Protein AF-A0A2P8ASK8-F1 (afdb_monomer)

Radius of gyration: 17.73 Å; Cα contacts (8 Å, |Δi|>4): 59; chains: 1; bounding box: 32×49×32 Å

Foldseek 3Di:
DDDCVVVCVVVVQWDDDVVVPPPDIDGDPVVVVVVVVVVVVVVVVLVVVVWDADDDDP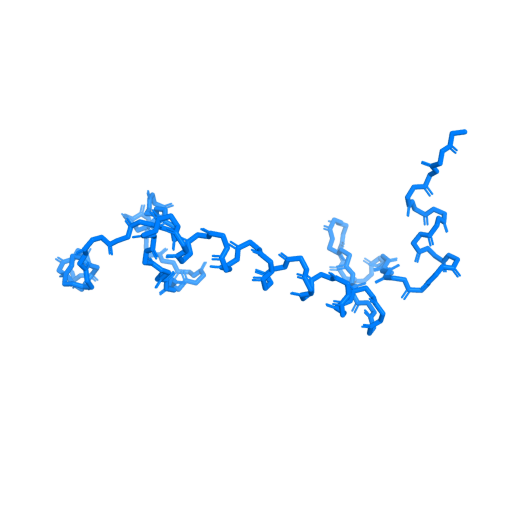DADPVPPPDDRTDDPDPVVVVVRRD

Structure (mmCIF, N/CA/C/O backbone):
data_AF-A0A2P8ASK8-F1
#
_entry.id   AF-A0A2P8ASK8-F1
#
loop_
_atom_site.group_PDB
_atom_site.id
_atom_site.type_symbol
_atom_site.label_atom_id
_atom_site.label_alt_id
_atom_site.label_comp_id
_atom_site.label_asym_id
_atom_site.label_entity_id
_atom_site.label_seq_id
_atom_site.pdbx_PDB_ins_code
_atom_site.Cartn_x
_atom_site.Cartn_y
_atom_site.Cartn_z
_atom_site.occupancy
_atom_site.B_iso_or_equiv
_atom_site.auth_seq_id
_atom_site.auth_comp_id
_atom_site.auth_asym_id
_atom_site.auth_atom_id
_atom_site.pdbx_PDB_model_num
ATOM 1 N N . MET A 1 1 ? 12.844 -20.606 -0.172 1.00 60.53 1 MET A N 1
ATOM 2 C CA . MET A 1 1 ? 12.597 -19.339 0.549 1.00 60.53 1 MET A CA 1
ATOM 3 C C . MET A 1 1 ? 11.886 -18.407 -0.416 1.00 60.53 1 MET A C 1
ATOM 5 O O . MET A 1 1 ? 12.365 -18.266 -1.534 1.00 60.53 1 MET A O 1
ATOM 9 N N . ILE A 1 2 ? 10.715 -17.886 -0.052 1.00 75.62 2 ILE A N 1
ATOM 10 C CA . ILE A 1 2 ? 9.911 -17.041 -0.946 1.00 75.62 2 ILE A CA 1
ATOM 11 C C . ILE A 1 2 ? 10.482 -15.623 -0.881 1.00 75.62 2 ILE A C 1
ATOM 13 O O . ILE A 1 2 ? 10.400 -14.969 0.154 1.00 75.62 2 ILE A O 1
ATOM 17 N N . ASP A 1 3 ? 11.114 -15.185 -1.968 1.00 84.50 3 ASP A N 1
ATOM 18 C CA . ASP A 1 3 ? 11.660 -13.836 -2.100 1.00 84.50 3 ASP A CA 1
ATOM 19 C C . ASP A 1 3 ? 10.580 -12.901 -2.661 1.00 84.50 3 ASP A C 1
ATOM 21 O O . ASP A 1 3 ? 10.115 -13.062 -3.792 1.00 84.50 3 ASP A O 1
ATOM 25 N N . HIS A 1 4 ? 10.183 -11.914 -1.860 1.00 80.94 4 HIS A N 1
ATOM 26 C CA . HIS A 1 4 ? 9.172 -10.922 -2.216 1.00 80.94 4 HIS A CA 1
ATOM 27 C C . HIS A 1 4 ? 9.613 -10.012 -3.369 1.00 80.94 4 HIS A C 1
ATOM 29 O O . HIS A 1 4 ? 8.757 -9.496 -4.079 1.00 80.94 4 HIS A O 1
ATOM 35 N N . ARG A 1 5 ? 10.922 -9.826 -3.600 1.00 77.06 5 ARG A N 1
ATOM 36 C CA . ARG A 1 5 ? 11.435 -9.045 -4.739 1.00 77.06 5 ARG A CA 1
ATOM 37 C C . ARG A 1 5 ? 11.215 -9.784 -6.047 1.00 77.06 5 ARG A C 1
ATOM 39 O O . ARG A 1 5 ? 10.857 -9.174 -7.049 1.00 77.06 5 ARG A O 1
ATOM 46 N N . ARG A 1 6 ? 11.429 -11.100 -6.025 1.00 79.25 6 ARG A N 1
ATOM 47 C CA . ARG A 1 6 ? 11.212 -11.962 -7.186 1.00 79.25 6 ARG A CA 1
ATOM 48 C C . ARG A 1 6 ? 9.719 -12.112 -7.466 1.00 79.25 6 ARG A C 1
ATOM 50 O O . ARG A 1 6 ? 9.288 -11.815 -8.569 1.00 79.25 6 ARG A O 1
ATOM 57 N N . LEU A 1 7 ? 8.927 -12.427 -6.441 1.00 82.06 7 LEU A N 1
ATOM 58 C CA . LEU A 1 7 ? 7.473 -12.537 -6.567 1.00 82.06 7 LEU A CA 1
ATOM 59 C C . LEU A 1 7 ? 6.816 -11.207 -6.974 1.00 82.06 7 LEU A C 1
ATOM 61 O O . LEU A 1 7 ? 5.905 -11.196 -7.791 1.00 82.06 7 LEU A O 1
ATOM 65 N N . GLY A 1 8 ? 7.291 -10.082 -6.435 1.00 80.81 8 GLY A N 1
ATOM 66 C CA . GLY A 1 8 ? 6.790 -8.752 -6.779 1.00 80.81 8 GLY A CA 1
ATOM 67 C C . GLY A 1 8 ? 7.051 -8.365 -8.232 1.00 80.81 8 GLY A C 1
ATOM 68 O O . GLY A 1 8 ? 6.230 -7.668 -8.822 1.00 80.81 8 GLY A O 1
ATOM 69 N N . ARG A 1 9 ? 8.151 -8.857 -8.817 1.00 80.25 9 ARG A N 1
ATOM 70 C CA . ARG A 1 9 ? 8.448 -8.706 -10.244 1.00 80.25 9 ARG A CA 1
ATOM 71 C C . ARG A 1 9 ? 7.615 -9.660 -11.098 1.00 80.25 9 ARG A C 1
ATOM 73 O O . ARG A 1 9 ? 7.065 -9.223 -12.099 1.00 80.25 9 ARG A O 1
ATOM 80 N N . ASP A 1 10 ? 7.502 -10.919 -10.684 1.00 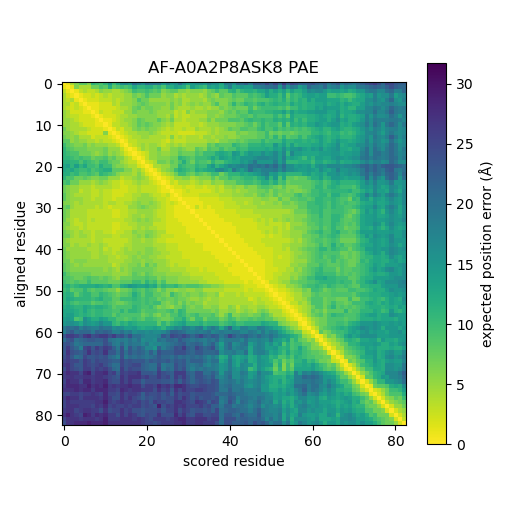83.06 10 ASP A N 1
ATOM 81 C CA . ASP A 1 10 ? 6.765 -11.956 -11.419 1.00 83.06 10 ASP A CA 1
ATOM 82 C C . ASP A 1 10 ? 5.249 -11.672 -11.463 1.00 83.06 10 ASP A C 1
ATOM 84 O O . ASP A 1 10 ? 4.586 -12.009 -12.439 1.00 83.06 10 ASP A O 1
ATOM 88 N N . LEU A 1 11 ? 4.702 -11.037 -10.420 1.00 83.94 11 LEU A N 1
ATOM 89 C CA . LEU A 1 11 ? 3.290 -10.645 -10.310 1.00 83.94 11 LEU A CA 1
ATOM 90 C C . LEU A 1 11 ? 3.033 -9.161 -10.628 1.00 83.94 11 LEU A C 1
ATOM 92 O O . LEU A 1 11 ? 1.932 -8.677 -10.375 1.00 83.94 11 LEU A O 1
ATOM 96 N N . GLU A 1 12 ? 4.039 -8.430 -11.121 1.00 84.31 12 GLU A N 1
ATOM 97 C CA . GLU A 1 12 ? 3.932 -7.006 -11.478 1.00 84.31 12 GLU A CA 1
ATOM 98 C C . GLU A 1 12 ? 3.292 -6.144 -10.368 1.00 84.31 12 GLU A C 1
ATOM 100 O O . GLU A 1 12 ? 2.424 -5.305 -10.607 1.00 84.31 12 GLU A O 1
ATOM 105 N N . LEU A 1 13 ? 3.705 -6.359 -9.115 1.00 84.62 13 LEU A N 1
ATOM 106 C CA . LEU A 1 13 ? 3.141 -5.666 -7.952 1.00 84.62 13 LEU A CA 1
ATOM 107 C C . LEU A 1 13 ? 3.845 -4.331 -7.689 1.00 84.62 13 LEU A C 1
ATOM 109 O O . LEU A 1 13 ? 3.202 -3.327 -7.378 1.00 84.62 13 LEU A O 1
ATOM 113 N N . PHE A 1 14 ? 5.170 -4.303 -7.817 1.00 83.94 14 PHE A N 1
ATOM 114 C CA . PHE A 1 14 ? 5.965 -3.097 -7.615 1.00 83.94 14 PHE A CA 1
ATOM 115 C C . PHE A 1 14 ? 7.233 -3.124 -8.465 1.00 83.94 14 PHE A C 1
ATOM 117 O O . PHE A 1 14 ? 7.809 -4.179 -8.729 1.00 83.94 14 PHE A O 1
ATOM 124 N N . VAL A 1 15 ? 7.693 -1.940 -8.856 1.00 83.25 15 VAL A N 1
ATOM 125 C CA . VAL A 1 15 ? 8.942 -1.739 -9.590 1.00 83.25 15 VAL A CA 1
ATOM 126 C C . VAL A 1 15 ? 9.826 -0.753 -8.838 1.00 83.25 15 VAL A C 1
ATOM 128 O O . VAL A 1 15 ? 9.360 0.238 -8.281 1.00 83.25 15 VAL A O 1
ATOM 131 N N . SER A 1 16 ? 11.122 -1.045 -8.791 1.00 78.94 16 SER A N 1
ATOM 132 C CA . SER A 1 16 ? 12.138 -0.120 -8.293 1.00 78.94 16 SER A CA 1
ATOM 133 C C . SER A 1 16 ? 12.898 0.450 -9.485 1.00 78.94 16 SER A C 1
ATOM 135 O O . SER A 1 16 ? 13.606 -0.304 -10.156 1.00 78.94 16 SER A O 1
ATOM 137 N N . ASP A 1 17 ? 12.759 1.748 -9.738 1.00 76.25 17 ASP A N 1
ATOM 138 C CA . ASP A 1 17 ? 13.509 2.448 -10.781 1.00 76.25 17 ASP A CA 1
ATOM 139 C C . ASP A 1 17 ? 14.637 3.291 -10.150 1.00 76.25 17 ASP A C 1
ATOM 141 O O . ASP A 1 17 ? 14.375 4.016 -9.185 1.00 76.25 17 ASP A O 1
ATOM 145 N N . PRO A 1 18 ? 15.887 3.224 -10.649 1.00 76.81 18 PRO A N 1
ATOM 146 C CA . PRO A 1 18 ? 16.991 4.043 -10.144 1.00 76.81 18 PRO A CA 1
ATOM 147 C C . PRO A 1 18 ? 16.730 5.557 -10.202 1.00 76.81 18 PRO A C 1
ATOM 149 O O . PRO A 1 18 ? 17.245 6.287 -9.357 1.00 76.81 18 PRO A O 1
ATOM 152 N N . LEU A 1 19 ? 15.928 6.031 -11.161 1.00 77.69 19 LEU A N 1
ATOM 153 C CA . LEU A 1 19 ? 15.563 7.442 -11.323 1.00 77.69 19 LEU A CA 1
ATOM 154 C C . LEU A 1 19 ? 14.566 7.914 -10.262 1.00 77.69 19 LEU A C 1
ATOM 156 O O . LEU A 1 19 ? 14.565 9.090 -9.909 1.00 77.69 19 LEU A O 1
ATOM 160 N N . ALA A 1 20 ? 13.738 7.010 -9.732 1.00 73.69 20 ALA A N 1
ATOM 161 C CA . ALA A 1 20 ? 12.789 7.327 -8.665 1.00 73.69 20 ALA A CA 1
ATOM 162 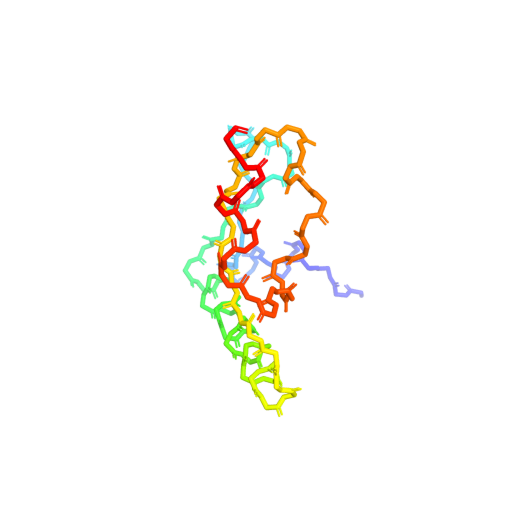C C . ALA A 1 20 ? 13.473 7.536 -7.301 1.00 73.69 20 ALA A C 1
ATOM 164 O O . ALA A 1 20 ? 12.860 8.065 -6.377 1.00 73.69 20 ALA A O 1
ATOM 165 N N . GLY A 1 21 ? 14.748 7.156 -7.179 1.00 71.69 21 GLY A N 1
ATOM 166 C CA . GLY A 1 21 ? 15.511 7.211 -5.939 1.00 71.69 21 GLY A CA 1
ATOM 167 C C . GLY A 1 21 ? 15.489 5.884 -5.179 1.00 71.69 21 GLY A C 1
ATOM 168 O O . GLY A 1 21 ? 14.504 5.144 -5.152 1.00 71.69 21 GLY A O 1
ATOM 169 N N . ALA A 1 22 ? 16.618 5.561 -4.547 1.00 70.94 22 ALA A N 1
ATOM 170 C CA . ALA A 1 22 ? 16.758 4.331 -3.780 1.00 70.94 22 ALA A CA 1
ATOM 171 C C . ALA A 1 22 ? 15.798 4.328 -2.576 1.00 70.94 22 ALA A C 1
ATOM 173 O O . ALA A 1 22 ? 15.828 5.234 -1.748 1.00 70.94 22 ALA A O 1
ATOM 174 N N . GLY A 1 23 ? 14.964 3.290 -2.471 1.00 76.50 23 GLY A N 1
ATOM 175 C CA . GLY A 1 23 ? 14.023 3.110 -1.358 1.00 76.50 23 GLY A CA 1
ATOM 176 C C . GLY A 1 23 ? 12.583 3.548 -1.637 1.00 76.50 23 GLY A C 1
ATOM 177 O O . GLY A 1 23 ? 11.735 3.370 -0.766 1.00 76.50 23 GLY A O 1
ATOM 178 N N . LEU A 1 24 ? 12.281 4.051 -2.839 1.00 79.56 24 LEU A N 1
ATOM 179 C CA . LEU A 1 24 ? 10.925 4.419 -3.253 1.00 79.56 24 LEU A CA 1
ATOM 180 C C . LEU A 1 24 ? 10.386 3.428 -4.300 1.00 79.56 24 LEU A C 1
ATOM 182 O O . LEU A 1 24 ? 10.546 3.649 -5.501 1.00 79.56 24 LEU A O 1
ATOM 186 N N . PRO A 1 25 ? 9.769 2.305 -3.877 1.00 82.56 25 PRO A N 1
ATOM 187 C CA . PRO A 1 25 ? 9.124 1.393 -4.810 1.00 82.56 25 PRO A CA 1
ATOM 188 C C . PRO A 1 25 ? 7.871 2.044 -5.402 1.00 82.56 25 PRO A C 1
ATOM 190 O O . PRO A 1 25 ? 7.009 2.552 -4.681 1.00 82.56 25 PRO A O 1
ATOM 193 N N . ILE A 1 26 ? 7.760 1.991 -6.725 1.00 84.56 26 ILE A N 1
ATOM 194 C CA . ILE A 1 26 ? 6.578 2.425 -7.462 1.00 84.56 26 ILE A CA 1
ATOM 195 C C . ILE A 1 26 ? 5.588 1.262 -7.474 1.00 84.56 26 ILE A C 1
ATOM 197 O O . ILE A 1 26 ? 5.919 0.151 -7.894 1.00 84.56 26 ILE A O 1
ATOM 201 N N . TRP A 1 27 ? 4.367 1.520 -7.013 1.00 86.06 27 TRP A N 1
ATOM 202 C CA . TRP A 1 27 ? 3.289 0.535 -7.003 1.00 86.06 27 TRP A CA 1
ATOM 203 C C . TRP A 1 27 ? 2.618 0.477 -8.373 1.00 86.06 27 TRP A C 1
ATOM 205 O O . TRP A 1 27 ? 2.124 1.486 -8.875 1.00 86.06 27 TRP A O 1
ATOM 215 N N . LEU A 1 28 ? 2.596 -0.714 -8.965 1.00 88.31 28 LEU A N 1
ATOM 216 C CA . LEU A 1 28 ? 1.877 -0.995 -10.207 1.00 88.31 28 LEU A CA 1
ATOM 217 C C . LEU A 1 28 ? 0.389 -1.255 -9.898 1.00 88.31 28 LEU A C 1
ATOM 219 O O . LEU A 1 28 ? 0.053 -1.494 -8.735 1.00 88.31 28 LEU A O 1
ATOM 223 N N . PRO A 1 29 ? -0.526 -1.236 -10.889 1.00 89.69 29 PRO A N 1
ATOM 224 C CA . PRO A 1 29 ? -1.968 -1.343 -10.638 1.00 89.69 29 PRO A CA 1
ATOM 225 C C . PRO A 1 29 ? -2.378 -2.548 -9.776 1.00 89.69 29 PRO A C 1
ATOM 227 O O . PRO A 1 29 ? -3.198 -2.402 -8.870 1.00 89.69 29 PRO A O 1
ATOM 230 N N . ALA A 1 30 ? -1.763 -3.716 -9.991 1.00 87.94 30 ALA A N 1
ATOM 231 C CA . ALA A 1 30 ? -2.032 -4.918 -9.201 1.00 87.94 30 ALA A CA 1
ATOM 232 C C . ALA A 1 30 ? -1.567 -4.777 -7.739 1.00 87.94 30 ALA A C 1
ATOM 234 O O . ALA A 1 30 ? -2.299 -5.122 -6.810 1.00 87.94 30 ALA A O 1
ATOM 235 N N . GLY A 1 31 ? -0.377 -4.212 -7.516 1.00 88.00 31 GLY A N 1
ATOM 236 C CA . GLY A 1 31 ? 0.130 -3.958 -6.167 1.00 88.00 31 GLY A CA 1
ATOM 237 C C . GLY A 1 31 ? -0.632 -2.852 -5.441 1.00 88.00 31 GLY A C 1
ATOM 238 O O . GLY A 1 31 ? -0.883 -2.970 -4.244 1.00 88.00 31 GLY A O 1
ATOM 239 N N . ALA A 1 32 ? -1.060 -1.813 -6.160 1.00 88.94 32 ALA A N 1
ATOM 240 C CA . ALA A 1 32 ? -1.903 -0.753 -5.623 1.00 88.94 32 ALA A CA 1
ATOM 241 C C . ALA A 1 32 ? -3.271 -1.295 -5.1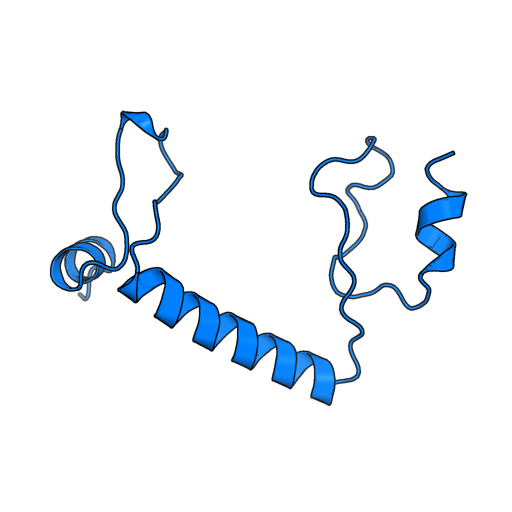77 1.00 88.94 32 ALA A C 1
ATOM 243 O O . ALA A 1 32 ? -3.722 -0.964 -4.082 1.00 88.94 32 ALA A O 1
ATOM 244 N N . ALA A 1 33 ? -3.893 -2.179 -5.964 1.00 90.38 33 ALA A N 1
ATOM 245 C CA . ALA A 1 33 ? -5.146 -2.836 -5.591 1.00 90.38 33 ALA A CA 1
ATOM 246 C C . ALA A 1 33 ? -4.986 -3.722 -4.343 1.00 90.38 33 ALA A C 1
ATOM 248 O O . ALA A 1 33 ? -5.797 -3.645 -3.420 1.00 90.38 33 ALA A O 1
ATOM 249 N N . ALA A 1 34 ? -3.912 -4.516 -4.273 1.00 89.56 34 ALA A N 1
ATOM 250 C CA . ALA A 1 34 ? -3.617 -5.338 -3.099 1.00 89.56 34 ALA A CA 1
ATOM 251 C C . ALA A 1 34 ? -3.400 -4.480 -1.842 1.00 89.56 34 ALA A C 1
ATOM 253 O O . ALA A 1 34 ? -3.945 -4.774 -0.778 1.00 89.56 34 ALA A O 1
ATOM 254 N N . ARG A 1 35 ? -2.647 -3.383 -1.971 1.00 89.56 35 ARG A N 1
ATOM 255 C CA . ARG A 1 35 ? -2.434 -2.423 -0.887 1.00 89.56 35 ARG A CA 1
ATOM 256 C C . ARG A 1 35 ? -3.746 -1.780 -0.435 1.00 89.56 35 ARG A C 1
ATOM 258 O O . ARG A 1 35 ? -3.991 -1.712 0.765 1.00 89.56 35 ARG A O 1
ATOM 265 N N . HIS A 1 36 ? -4.591 -1.356 -1.372 1.00 91.88 36 HIS A N 1
ATOM 266 C CA . HIS A 1 36 ? -5.891 -0.758 -1.075 1.00 91.88 36 HIS A CA 1
ATOM 267 C C . HIS A 1 36 ? -6.785 -1.704 -0.267 1.00 91.88 36 HIS A C 1
ATOM 269 O O . HIS A 1 36 ? -7.340 -1.297 0.748 1.00 91.88 36 HIS A O 1
ATOM 275 N N . ALA A 1 37 ? -6.854 -2.982 -0.651 1.00 93.12 37 ALA A N 1
ATOM 276 C CA . ALA A 1 37 ? -7.632 -3.982 0.080 1.00 93.12 37 ALA A CA 1
ATOM 277 C C . ALA A 1 37 ? -7.163 -4.140 1.540 1.00 93.12 37 ALA A C 1
ATOM 279 O O . ALA A 1 37 ? -7.978 -4.275 2.454 1.00 93.12 37 ALA A O 1
ATOM 280 N N . VAL A 1 38 ? -5.847 -4.091 1.779 1.00 92.81 38 VAL A N 1
ATOM 281 C CA . VAL A 1 38 ? -5.284 -4.138 3.138 1.00 92.81 38 VAL A CA 1
ATOM 282 C C . VAL A 1 38 ? -5.601 -2.857 3.914 1.00 92.81 38 VAL A C 1
ATOM 284 O O . VAL A 1 38 ? -5.990 -2.934 5.078 1.00 92.81 38 VAL A O 1
ATOM 287 N N . GLU A 1 39 ? -5.470 -1.685 3.290 1.00 91.75 39 GLU A N 1
ATOM 288 C CA . GLU A 1 39 ? -5.807 -0.404 3.921 1.00 91.75 39 GLU A CA 1
ATOM 289 C C . GLU A 1 39 ? -7.293 -0.331 4.308 1.00 91.75 39 GLU A C 1
ATOM 291 O O . GLU A 1 39 ? -7.615 0.100 5.415 1.00 91.75 39 GLU A O 1
ATOM 296 N N . GLU A 1 40 ? -8.202 -0.792 3.445 1.00 92.25 40 GLU A N 1
ATOM 297 C CA . GLU 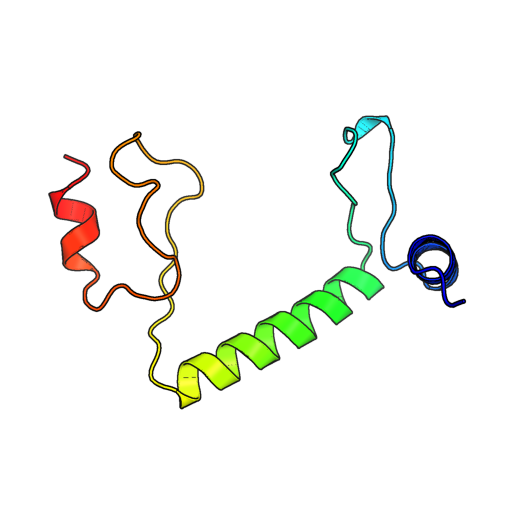A 1 40 ? -9.637 -0.874 3.745 1.00 92.25 40 GLU A CA 1
ATOM 298 C C . GLU A 1 40 ? -9.933 -1.819 4.909 1.00 92.25 40 GLU A C 1
ATOM 300 O O . GLU A 1 40 ? -10.712 -1.475 5.801 1.00 92.25 40 GLU A O 1
ATOM 305 N N . TYR A 1 41 ? -9.286 -2.986 4.936 1.00 92.56 41 TYR A N 1
ATOM 306 C CA . TYR A 1 41 ? -9.439 -3.939 6.030 1.00 92.56 41 TYR A CA 1
ATOM 307 C C . TYR A 1 41 ? -9.031 -3.330 7.377 1.00 92.56 41 TYR A C 1
ATOM 309 O O . TYR A 1 41 ? -9.769 -3.438 8.358 1.00 92.56 41 TYR A O 1
ATOM 317 N N . VAL A 1 42 ? -7.883 -2.650 7.423 1.00 89.12 42 VAL A N 1
ATOM 318 C CA . VAL A 1 42 ? -7.382 -2.005 8.644 1.00 89.12 42 VAL A CA 1
ATOM 319 C C . VAL A 1 42 ? -8.312 -0.873 9.090 1.00 89.12 42 VAL A C 1
ATOM 321 O O . VAL A 1 42 ? -8.723 -0.861 10.250 1.00 89.12 42 VAL A O 1
ATOM 324 N N . ARG A 1 43 ? -8.762 -0.016 8.163 1.00 86.44 43 ARG A N 1
ATOM 325 C CA . ARG A 1 43 ? -9.730 1.057 8.459 1.00 86.44 43 ARG A CA 1
ATOM 326 C C . ARG A 1 43 ? -11.031 0.523 9.051 1.00 86.44 43 ARG A C 1
ATOM 328 O O . ARG A 1 43 ? -11.594 1.114 9.970 1.00 86.44 43 ARG A O 1
ATOM 335 N N . GLU A 1 44 ? -11.531 -0.593 8.529 1.00 89.88 44 GLU A N 1
ATOM 336 C CA . GLU A 1 44 ? -12.753 -1.218 9.033 1.00 89.88 44 GLU A CA 1
ATOM 337 C C . GLU A 1 44 ? -12.558 -1.799 10.442 1.00 89.88 44 GLU A C 1
ATOM 339 O O . GLU A 1 44 ? -13.440 -1.657 11.294 1.00 89.88 44 GLU A O 1
ATOM 344 N N . LEU A 1 45 ? -11.398 -2.402 10.726 1.00 89.19 45 LEU A N 1
ATOM 345 C CA . LEU A 1 45 ? -11.047 -2.853 12.075 1.00 89.19 45 LEU A CA 1
ATOM 346 C C . LEU A 1 45 ? -10.952 -1.685 13.062 1.00 89.19 45 LEU A C 1
ATOM 348 O O . LEU A 1 45 ? -11.523 -1.749 14.150 1.00 89.19 45 LEU A O 1
ATOM 352 N N . GLU A 1 46 ? -10.277 -0.607 12.678 1.00 86.88 46 GLU A N 1
ATOM 353 C CA . GLU A 1 46 ? -10.112 0.595 13.497 1.00 86.88 46 GLU A CA 1
ATOM 354 C C . GLU A 1 46 ? -11.461 1.260 13.785 1.00 86.88 46 GLU A C 1
ATOM 356 O O . GLU A 1 46 ? -11.752 1.612 14.932 1.00 86.88 46 GLU A O 1
ATOM 361 N N . ARG A 1 47 ? -12.343 1.332 12.781 1.00 84.44 47 ARG A N 1
ATOM 362 C CA . ARG A 1 47 ? -13.718 1.819 12.940 1.00 84.44 47 ARG A CA 1
ATOM 363 C C . ARG A 1 47 ? -14.509 0.977 13.942 1.00 84.44 47 ARG A C 1
ATOM 365 O O . ARG A 1 47 ? -15.210 1.538 14.783 1.00 84.44 47 ARG A O 1
ATOM 372 N N . ARG A 1 48 ? -14.399 -0.355 13.879 1.00 87.38 48 ARG A N 1
ATOM 373 C CA . ARG A 1 48 ? -15.052 -1.271 14.838 1.00 87.38 48 ARG A CA 1
ATOM 374 C C . ARG A 1 48 ? -14.490 -1.134 16.249 1.00 87.38 48 ARG A C 1
ATOM 376 O O . ARG A 1 48 ? -15.240 -1.261 17.209 1.00 87.38 48 ARG A O 1
ATOM 383 N N . ALA A 1 49 ? -13.199 -0.845 16.369 1.00 87.31 49 ALA A N 1
ATOM 384 C CA . ALA A 1 49 ? -12.538 -0.585 17.642 1.00 87.31 49 ALA A CA 1
ATOM 385 C C . ALA A 1 49 ? -12.789 0.840 18.187 1.00 87.31 49 ALA A C 1
ATOM 387 O O . ALA A 1 49 ? -12.312 1.172 19.269 1.00 87.31 49 ALA A O 1
ATOM 388 N N . GLY A 1 50 ? -13.555 1.679 17.476 1.00 85.00 50 GLY A N 1
ATOM 389 C CA . GLY A 1 50 ? -13.936 3.023 17.922 1.00 85.00 50 GLY A CA 1
ATOM 390 C C . GLY A 1 50 ? -12.890 4.109 17.654 1.00 85.00 50 GLY A C 1
ATOM 391 O O . GLY A 1 50 ? -13.008 5.215 18.187 1.00 85.00 50 GLY A O 1
ATOM 392 N N . TYR A 1 51 ? -11.881 3.832 16.825 1.00 80.00 51 TYR A N 1
ATOM 393 C CA . TYR A 1 51 ? -10.901 4.833 16.411 1.00 80.00 51 TYR A CA 1
ATOM 394 C C . TYR A 1 51 ? -11.520 5.819 15.419 1.00 80.00 51 TYR A C 1
ATOM 396 O O . TYR A 1 51 ? -12.331 5.473 14.558 1.00 80.00 51 TYR A O 1
ATOM 404 N N . ARG A 1 52 ? -11.110 7.085 15.533 1.00 79.25 52 ARG A N 1
ATOM 405 C CA . ARG A 1 52 ? -11.505 8.152 14.614 1.00 79.25 52 ARG A CA 1
ATOM 406 C C . ARG A 1 52 ? -10.321 8.518 13.740 1.00 79.25 52 ARG A C 1
ATOM 408 O O . ARG A 1 52 ? -9.390 9.173 14.202 1.00 79.25 52 ARG A O 1
ATOM 415 N N . HIS A 1 53 ? -10.399 8.134 12.473 1.00 76.44 53 HIS A N 1
ATOM 416 C CA . HIS A 1 53 ? -9.415 8.540 11.483 1.00 76.44 53 HIS A CA 1
ATOM 417 C C . HIS A 1 53 ? -9.386 10.053 11.317 1.00 76.44 53 HIS A C 1
ATOM 419 O O . HIS A 1 53 ? -10.416 10.686 11.072 1.00 76.44 53 HIS A O 1
ATOM 425 N N . VAL A 1 54 ? -8.188 10.616 11.430 1.00 78.25 54 VAL A N 1
ATOM 426 C CA . VAL A 1 54 ? -7.908 12.010 11.111 1.00 78.25 54 VAL A CA 1
ATOM 427 C C . VAL A 1 54 ? -6.783 12.074 10.092 1.00 78.25 54 VAL A C 1
ATOM 429 O O . VAL A 1 54 ? -5.881 11.244 10.087 1.00 78.25 54 VAL A O 1
ATOM 432 N N . TYR A 1 55 ? -6.845 13.066 9.212 1.00 73.25 55 TYR A N 1
ATOM 433 C CA . TYR A 1 55 ? -5.807 13.303 8.219 1.00 73.25 55 TYR A CA 1
ATOM 434 C C . TYR A 1 55 ? -5.002 14.521 8.655 1.00 73.25 55 TYR A C 1
ATOM 436 O O . TYR A 1 55 ? -5.534 15.632 8.709 1.00 73.25 55 TYR A O 1
ATOM 444 N N . SER A 1 56 ? -3.736 14.307 9.005 1.00 69.62 56 SER A N 1
ATOM 445 C CA . SER A 1 56 ? -2.775 15.387 9.207 1.00 69.62 56 SER A CA 1
ATOM 446 C C . SER A 1 56 ? -2.072 15.712 7.885 1.00 69.62 56 SER A C 1
ATOM 448 O O . SER A 1 56 ? -1.883 1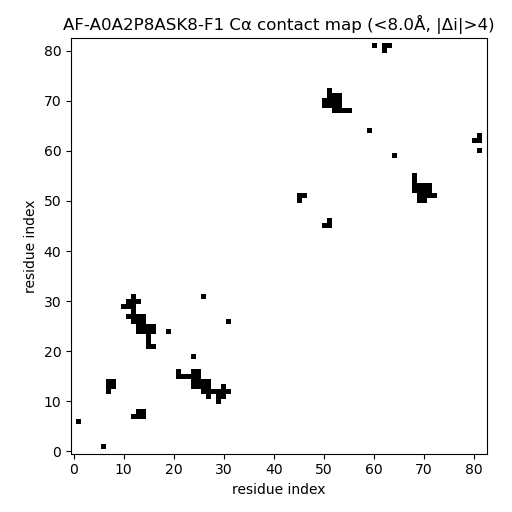4.824 7.047 1.00 69.62 56 SER A O 1
ATOM 450 N N . PRO A 1 57 ? -1.697 16.981 7.658 1.00 74.50 57 PRO A N 1
ATOM 451 C CA . PRO A 1 57 ? -0.904 17.338 6.493 1.00 74.50 57 PRO A CA 1
ATOM 452 C C . PRO A 1 57 ? 0.458 16.620 6.539 1.00 74.50 57 PRO A C 1
ATOM 454 O O . PRO A 1 57 ? 1.047 16.503 7.616 1.00 74.50 57 PRO A O 1
ATOM 457 N N . PRO A 1 58 ? 0.994 16.167 5.389 1.00 67.50 58 PRO A N 1
ATOM 458 C CA . PRO A 1 58 ? 2.275 15.456 5.331 1.00 67.50 58 PRO A CA 1
ATOM 459 C C . PRO A 1 58 ? 3.475 16.348 5.684 1.00 67.50 58 PRO A C 1
ATOM 461 O O . PRO A 1 58 ? 4.558 15.841 5.959 1.00 67.50 58 PRO A O 1
ATOM 464 N N . LEU A 1 59 ? 3.286 17.670 5.684 1.00 68.81 59 LEU A N 1
ATOM 465 C CA . LEU A 1 59 ? 4.270 18.662 6.096 1.00 68.81 59 LEU A CA 1
ATOM 466 C C . LEU A 1 59 ? 3.648 19.532 7.191 1.00 68.81 59 LEU A C 1
ATOM 468 O O . LEU A 1 59 ? 2.576 20.106 7.003 1.00 68.81 59 LEU A O 1
ATOM 472 N N . GLY A 1 60 ? 4.326 19.625 8.330 1.00 64.25 60 GLY A N 1
ATOM 473 C CA . GLY A 1 60 ? 3.953 20.481 9.452 1.00 64.25 60 GLY A CA 1
ATOM 474 C C . GLY A 1 60 ? 5.186 21.179 10.017 1.00 64.25 60 GLY A C 1
ATOM 475 O O . GLY A 1 60 ? 6.310 20.706 9.852 1.00 64.25 60 GLY A O 1
ATOM 476 N N . ASN A 1 61 ? 4.983 22.310 10.690 1.00 58.34 61 ASN A N 1
ATOM 477 C CA . ASN A 1 61 ? 6.014 22.916 11.529 1.00 58.34 61 ASN A CA 1
ATOM 478 C C . ASN A 1 61 ? 6.445 21.920 12.626 1.00 58.34 61 ASN A C 1
ATOM 480 O O . ASN A 1 61 ? 5.679 21.039 13.016 1.00 58.34 61 ASN A O 1
ATOM 484 N N . GLY A 1 62 ? 7.682 22.038 13.123 1.00 58.25 62 GLY A N 1
ATOM 485 C CA . GLY A 1 62 ? 8.301 21.047 14.022 1.00 58.25 62 GLY A CA 1
ATOM 486 C C . GLY A 1 62 ? 7.537 20.737 15.322 1.00 58.25 62 GLY A C 1
ATOM 487 O O . GLY A 1 62 ? 7.889 19.790 16.015 1.00 58.25 62 GLY A O 1
ATOM 488 N N . SER A 1 63 ? 6.483 21.491 15.646 1.00 54.84 63 SER A N 1
ATOM 489 C CA . SER A 1 63 ? 5.578 21.244 16.772 1.00 54.84 63 SER A CA 1
ATOM 490 C C . SER A 1 63 ? 4.453 20.234 16.484 1.00 54.84 63 SER A C 1
ATOM 492 O O . SER A 1 63 ? 3.837 19.756 17.436 1.00 54.84 63 SER A O 1
ATOM 494 N N . CYS A 1 64 ? 4.176 19.894 15.217 1.00 50.72 64 CYS A N 1
ATOM 495 C CA . CYS A 1 64 ? 3.061 19.022 14.809 1.00 50.72 64 CYS A CA 1
ATOM 496 C C . CYS A 1 64 ? 3.467 17.602 14.369 1.00 50.72 64 CYS A C 1
ATOM 498 O O . CYS A 1 64 ? 2.595 16.772 14.119 1.00 50.72 64 CYS A O 1
ATOM 500 N N . SER A 1 65 ? 4.764 17.287 14.302 1.00 52.62 65 SER A N 1
ATOM 501 C CA . SER A 1 65 ? 5.269 15.967 13.876 1.00 52.62 65 SER A CA 1
ATOM 502 C C . SER A 1 65 ? 5.000 14.834 14.876 1.00 52.62 65 SER A C 1
ATOM 504 O O . SER A 1 65 ? 5.154 13.664 14.538 1.00 52.62 65 SER A O 1
ATOM 506 N N . SER A 1 66 ? 4.598 15.167 16.103 1.00 53.09 66 SER A N 1
ATOM 507 C CA . SER A 1 66 ? 4.363 14.217 17.194 1.00 53.09 66 SER A CA 1
ATOM 508 C C . SER A 1 66 ? 2.918 13.719 17.297 1.00 53.09 66 SER A C 1
ATOM 510 O O . SER A 1 66 ? 2.625 12.911 18.179 1.00 53.09 66 SER A O 1
ATOM 512 N N . PHE A 1 67 ? 2.004 14.171 16.430 1.00 48.38 67 PHE A N 1
ATOM 513 C CA . PHE A 1 67 ? 0.609 13.735 16.494 1.00 48.38 67 PHE A CA 1
ATOM 514 C C . PHE A 1 67 ? 0.388 12.403 15.760 1.00 48.38 67 PHE A C 1
ATOM 516 O O . PHE A 1 67 ? 0.604 12.331 14.548 1.00 48.38 67 PHE A O 1
ATOM 523 N N . PRO A 1 68 ? -0.090 11.349 16.450 1.00 52.25 68 PRO A N 1
ATOM 524 C CA . PRO A 1 68 ? -0.477 10.111 15.791 1.00 52.25 68 PRO A CA 1
ATOM 525 C C . PRO A 1 68 ? -1.694 10.345 14.884 1.00 52.25 68 PRO A C 1
ATOM 527 O O . PRO A 1 68 ? -2.728 10.859 15.314 1.00 52.25 68 PRO A O 1
ATOM 530 N N . VAL A 1 69 ? -1.570 9.908 13.629 1.00 54.03 69 VAL A N 1
ATOM 531 C CA . VAL A 1 69 ? -2.601 9.964 12.571 1.00 54.03 69 VAL A CA 1
ATOM 532 C C . VAL A 1 69 ? -3.924 9.276 12.945 1.00 54.03 69 VAL A C 1
ATOM 534 O O . VAL A 1 69 ? -4.955 9.511 12.323 1.00 54.03 69 VAL A O 1
ATOM 537 N N . THR A 1 70 ? -3.925 8.439 13.981 1.00 51.59 70 THR A N 1
ATOM 538 C CA . THR A 1 70 ? -5.057 7.583 14.360 1.00 51.59 70 THR A CA 1
ATOM 539 C C . THR A 1 70 ? -5.720 7.941 15.687 1.00 51.59 70 THR A C 1
ATOM 541 O O . THR A 1 70 ? -6.686 7.287 16.073 1.00 51.59 70 THR A O 1
ATOM 544 N N . SER A 1 71 ? -5.293 9.001 16.380 1.00 49.00 71 SER A N 1
ATOM 545 C CA . SER A 1 71 ? -5.972 9.416 17.613 1.00 49.00 71 SER A CA 1
ATOM 546 C C . SER A 1 71 ? -5.977 10.930 17.807 1.00 49.00 71 SER A C 1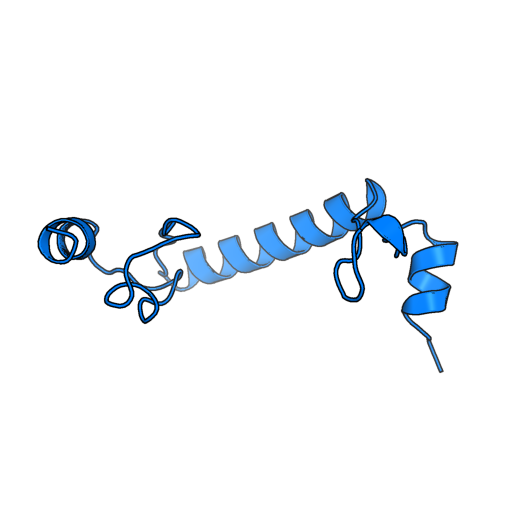
ATOM 548 O O . SER A 1 71 ? -5.189 11.484 18.572 1.00 49.00 71 SER A O 1
ATOM 550 N N . ALA A 1 72 ? -6.929 11.608 17.168 1.00 47.62 72 ALA A N 1
ATOM 551 C CA . ALA A 1 72 ? -7.373 12.912 17.643 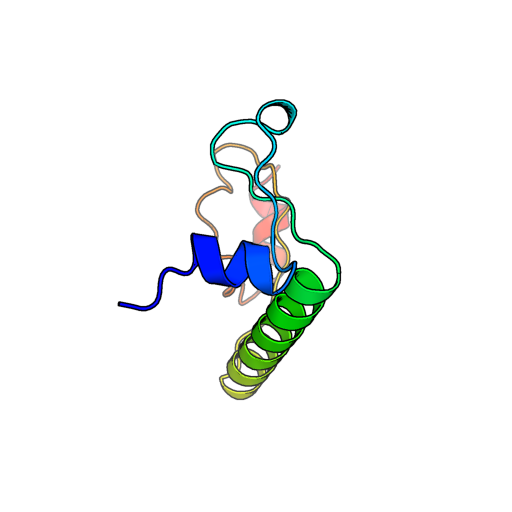1.00 47.62 72 ALA A CA 1
ATOM 552 C C . ALA A 1 72 ? -8.826 12.803 18.109 1.00 47.62 72 ALA A C 1
ATOM 554 O O . ALA A 1 72 ? -9.771 12.812 17.322 1.00 47.62 72 ALA A O 1
ATOM 555 N N . THR A 1 73 ? -9.011 12.749 19.425 1.00 44.09 73 THR A N 1
ATOM 556 C CA . THR A 1 73 ? -10.322 12.808 20.088 1.00 44.09 73 THR A CA 1
ATOM 557 C C . THR A 1 73 ? -11.025 14.163 19.868 1.00 44.09 73 THR A C 1
ATOM 559 O O . THR A 1 73 ? -12.174 14.339 20.265 1.00 44.09 73 THR A O 1
ATOM 562 N N . SER A 1 74 ? -10.380 15.139 19.210 1.00 42.84 74 SER A N 1
ATOM 563 C CA . SER A 1 74 ? -11.016 16.393 18.797 1.00 42.84 74 SER A CA 1
ATOM 564 C C . SER A 1 74 ? -10.297 17.087 17.625 1.00 42.84 74 SER A C 1
ATOM 566 O O . SER A 1 74 ? -9.088 17.308 17.713 1.00 42.84 74 SER A O 1
ATOM 568 N N . PRO A 1 75 ? -11.020 17.521 16.568 1.00 46.56 75 PRO A N 1
ATOM 569 C CA . PRO A 1 75 ? -10.458 18.322 15.469 1.00 46.56 75 PRO A CA 1
ATOM 570 C C . PRO A 1 75 ? -9.995 19.724 15.917 1.00 46.56 75 PRO A C 1
ATOM 572 O O . PRO A 1 75 ? -9.197 20.369 15.244 1.00 46.56 75 PRO A O 1
ATOM 575 N N . THR A 1 76 ? -10.451 20.188 17.083 1.00 46.56 76 THR A N 1
ATOM 576 C CA . THR A 1 76 ? -10.202 21.537 17.616 1.00 46.56 76 THR A CA 1
ATOM 577 C C . THR A 1 76 ? -8.794 21.732 18.198 1.00 46.56 76 THR A C 1
ATOM 579 O O . THR A 1 76 ? -8.365 22.868 18.393 1.00 46.56 76 THR A O 1
ATOM 582 N N . THR A 1 77 ? -8.059 20.654 18.494 1.00 49.19 77 THR A N 1
ATOM 583 C CA . THR A 1 77 ? -6.721 20.752 19.111 1.00 49.19 77 THR A CA 1
ATOM 584 C C . THR A 1 77 ? -5.630 21.079 18.085 1.00 49.19 77 THR A C 1
ATOM 586 O O . THR A 1 77 ? -4.636 21.708 18.440 1.00 49.19 77 THR A O 1
ATOM 589 N N . CYS A 1 78 ? -5.830 20.714 16.814 1.00 47.38 78 CYS A N 1
ATOM 590 C CA . CYS A 1 78 ? -4.856 20.948 15.745 1.00 47.38 78 CYS A CA 1
ATOM 591 C C . CYS A 1 78 ? -4.772 22.439 15.360 1.00 47.38 78 CYS A C 1
ATOM 593 O O . CYS A 1 78 ? -3.684 23.005 15.305 1.00 47.38 78 CYS A O 1
ATOM 595 N N . SER A 1 79 ? -5.912 23.129 15.206 1.00 48.44 79 SER A N 1
ATOM 596 C CA . SER A 1 79 ? -5.919 24.545 14.795 1.00 48.44 79 SER A CA 1
ATOM 597 C C . SER A 1 79 ? -5.379 25.511 15.854 1.00 48.44 79 SER A C 1
ATOM 599 O O . SER A 1 79 ? -4.850 26.559 15.503 1.00 48.44 79 SER A O 1
ATOM 601 N N . ARG A 1 80 ? -5.464 25.171 17.149 1.00 49.88 80 ARG A N 1
ATOM 602 C CA . ARG A 1 80 ? -4.988 26.044 18.241 1.00 49.88 80 ARG A CA 1
ATOM 603 C C . ARG A 1 80 ? -3.476 26.011 18.468 1.00 49.88 80 ARG A C 1
ATOM 605 O O . ARG A 1 80 ? -2.982 26.836 19.225 1.00 49.88 80 ARG A O 1
ATOM 612 N N . ARG A 1 81 ? -2.754 25.049 17.883 1.00 47.41 81 ARG A N 1
ATOM 613 C CA . ARG A 1 81 ? -1.314 24.835 18.138 1.00 47.41 81 ARG A CA 1
ATOM 614 C C . ARG A 1 81 ? -0.423 25.141 16.925 1.00 47.41 81 ARG A C 1
ATOM 616 O O . ARG A 1 81 ? 0.796 25.129 17.056 1.00 47.41 81 ARG A O 1
ATOM 623 N N . CYS A 1 82 ? -1.029 25.424 15.770 1.00 47.00 82 CYS A N 1
ATOM 624 C CA . CYS A 1 82 ? -0.342 25.806 14.531 1.00 47.00 82 CYS A CA 1
ATOM 625 C C . CYS A 1 82 ? -0.346 27.321 14.253 1.00 47.00 82 CYS A C 1
ATOM 627 O O . CYS A 1 82 ? 0.121 27.717 13.187 1.00 47.00 82 CYS A O 1
ATOM 629 N N . GLY A 1 83 ? -0.895 28.134 15.164 1.00 40.72 83 GLY A N 1
ATOM 630 C CA . GLY A 1 83 ? -0.841 29.600 15.116 1.00 40.72 83 GLY A CA 1
ATOM 631 C C . G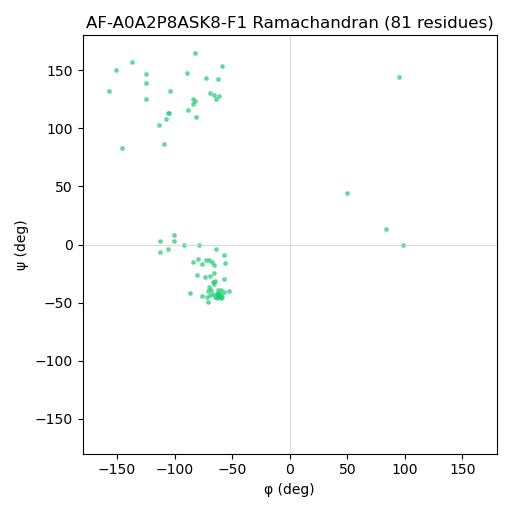LY A 1 83 ? 0.369 30.156 15.847 1.00 40.72 83 GLY A C 1
ATOM 632 O O . GLY A 1 83 ? 0.758 29.537 16.863 1.00 40.72 83 GLY A O 1
#

Solvent-accessible surface area (backbone atoms only — not comparable to full-atom values): 5268 Å² total; per-residue (Å²): 133,91,51,66,71,58,50,26,54,77,63,50,22,45,48,80,46,82,88,69,36,92,91,47,69,44,67,30,75,60,29,44,51,56,50,48,55,52,53,51,51,47,54,53,51,38,49,75,73,68,46,48,84,50,87,73,71,96,71,68,62,90,86,56,77,81,65,62,58,58,66,56,99,49,82,72,63,62,69,73,70,77,111

Nearest PDB structures (foldseek):
  1nyr-assembly1_A  TM=9.456E-01  e=1.467E-03  Staphylococcus aureus
  7l3o-assembly1_D  TM=9.451E-01  e=1.040E-01  Cryptosporidium parvum Iowa II

Sequence (83 aa):
MIDHRRLGRDLELFVSDPLAGAGLPIWLPAGAAARHAVEEYVRELERRAGYRHVYSPPLGNGSCSSFPVTSATSPTTCSRRCG

pLDDT: mean 73.07, std 16.03, range [40.72, 93.12]

Secondary structure (DSSP, 8-state):
---HHHHHHHTT-EE--GGG-TT-PEEPHHHHHHHHHHHHHHHHHHHHTT-------SS--TTSTT--TT--S-THHHHTT--

Mean predicted aligned error: 10.96 Å